Protein 4ZCE (pdb70)

Structure (mmCIF, N/CA/C/O backbone):
data_4ZCE
#
_entry.id   4ZCE
#
_cell.length_a   25.283
_cell.length_b   53.519
_cell.length_c   40.395
_cell.angle_alpha   90.00
_cell.angle_beta   95.47
_cell.angle_gamma   90.00
#
_symmetry.space_group_name_H-M   'P 1 21 1'
#
loop_
_entity.id
_entity.type
_entity.pdbx_description
1 polymer 'Dust mite allergen'
2 non-polymer 1,2-ETHANEDIOL
3 water water
#
loop_
_atom_site.group_PDB
_atom_site.id
_atom_site.type_symbol
_atom_site.label_atom_id
_atom_site.label_alt_id
_atom_site.label_comp_id
_atom_site.label_asym_id
_atom_site.label_entity_id
_atom_site.label_seq_id
_atom_site.pdbx_PDB_ins_code
_atom_site.Cartn_x
_atom_site.Cartn_y
_atom_site.Cartn_z
_atom_site.occupancy
_atom_site.B_iso_or_equiv
_atom_site.auth_seq_id
_atom_site.auth_comp_id
_atom_site.auth_asym_id
_atom_site.auth_atom_id
_atom_site.pdbx_PDB_model_num
ATOM 1 N N . THR A 1 3 ? -11.981 7.027 25.354 1.00 16.05 43 THR A N 1
ATOM 2 C CA . THR A 1 3 ? -11.989 8.321 24.622 1.00 12.92 43 THR A CA 1
ATOM 3 C C . THR A 1 3 ? -11.104 8.216 23.390 1.00 12.80 43 THR A C 1
ATOM 4 O O . THR A 1 3 ? -10.036 7.608 23.451 1.00 16.67 43 THR A O 1
ATOM 14 N N . LYS A 1 4 ? -11.595 8.813 22.310 1.00 16.72 44 LYS A N 1
ATOM 15 C CA . LYS A 1 4 ? -10.829 8.906 21.030 1.00 17.71 44 LYS A CA 1
ATOM 16 C C . LYS A 1 4 ? -9.402 9.405 21.285 1.00 18.40 44 LYS A C 1
ATOM 17 O O . LYS A 1 4 ? -9.182 10.321 22.093 1.00 16.46 44 LYS A O 1
ATOM 26 N N . PHE A 1 5 ? -8.417 8.732 20.707 1.00 17.81 45 PHE A N 1
ATOM 27 C CA . PHE A 1 5 ? -7.045 9.212 20.690 1.00 15.10 45 PHE A CA 1
ATOM 28 C C . PHE A 1 5 ? -6.961 10.648 20.305 1.00 12.05 45 PHE A C 1
ATOM 29 O O . PHE A 1 5 ? -7.558 11.079 19.339 1.00 16.84 45 PHE A O 1
ATOM 46 N N . GLU A 1 6 ? -6.191 11.442 21.102 1.00 12.60 46 GLU A N 1
ATOM 47 C CA . GLU A 1 6 ? -5.963 12.850 20.800 1.00 13.87 46 GLU A CA 1
ATOM 48 C C . GLU A 1 6 ? -4.495 13.060 20.406 1.00 13.63 46 GLU A C 1
ATOM 49 O O . GLU A 1 6 ? -3.579 12.703 21.155 1.00 14.79 46 GLU A O 1
ATOM 61 N N . CYS A 1 7 ? -4.281 13.659 19.238 1.00 13.73 47 CYS A N 1
ATOM 62 C CA . CYS A 1 7 ? -2.931 13.920 18.744 1.00 14.44 47 CYS A CA 1
ATOM 63 C C . CYS A 1 7 ? -2.178 14.875 19.660 1.00 16.01 47 CYS A C 1
ATOM 64 O O . CYS A 1 7 ? -2.687 15.963 19.954 1.00 16.98 47 CYS A O 1
ATOM 71 N N . PRO A 1 8 ? -0.974 14.479 20.118 1.00 14.49 48 PRO A N 1
ATOM 72 C CA . PRO A 1 8 ? -0.142 15.402 20.907 1.00 15.43 48 PRO A CA 1
ATOM 73 C C . PRO A 1 8 ? 0.622 16.425 20.063 1.00 19.12 48 PRO A C 1
ATOM 74 O O . PRO A 1 8 ? 1.043 17.465 20.572 1.00 24.71 48 PRO A O 1
ATOM 85 N N . SER A 1 9 ? 0.780 16.140 18.776 1.00 18.59 49 SER A N 1
ATOM 86 C CA . SER A 1 9 ? 1.453 17.050 17.870 1.00 18.01 49 SER A CA 1
ATOM 87 C C . SER A 1 9 ? 0.700 17.065 16.558 1.00 18.39 49 SER A C 1
ATOM 88 O O . SER A 1 9 ? -0.063 16.153 16.259 1.00 15.78 49 SER A O 1
ATOM 96 N N . ARG A 1 10 ? 0.967 18.076 15.757 1.00 15.56 50 ARG A N 1
ATOM 97 C CA . ARG A 1 10 ? 0.306 18.260 14.500 1.00 16.19 50 ARG A CA 1
ATOM 98 C C . ARG A 1 10 ? 0.585 17.071 13.572 1.00 15.33 50 ARG A C 1
ATOM 99 O O . ARG A 1 10 ? -0.270 16.615 12.905 1.00 16.34 50 ARG A O 1
ATOM 120 N N . PHE A 1 11 ? 1.844 16.684 13.552 1.00 16.78 51 PHE A N 1
ATOM 121 C CA . PHE A 1 11 ? 2.357 15.541 12.798 1.00 18.50 51 PHE A CA 1
ATOM 122 C C . PHE A 1 11 ? 3.136 14.664 13.750 1.00 17.50 51 PHE A C 1
ATOM 123 O O . PHE A 1 11 ? 3.874 15.154 14.599 1.00 19.73 51 PHE A O 1
ATOM 140 N N . GLY A 1 12 ? 2.984 13.352 13.625 1.00 15.20 52 GLY A N 1
ATOM 141 C CA . GLY A 1 12 ? 3.752 12.466 14.469 1.00 18.07 52 GLY A CA 1
ATOM 142 C C . GLY A 1 12 ? 3.267 11.037 14.447 1.00 12.02 52 GLY A C 1
ATOM 143 O O . GLY A 1 12 ? 2.186 10.737 13.923 1.00 14.84 52 GLY A O 1
ATOM 147 N N . TYR A 1 13 ? 4.094 10.169 15.017 1.00 15.34 53 TYR A N 1
ATOM 148 C CA . TYR A 1 13 ? 3.820 8.750 15.159 1.00 13.61 53 TYR A CA 1
ATOM 149 C C . TYR A 1 13 ? 3.830 8.447 16.641 1.00 15.84 53 TYR A C 1
ATOM 150 O O . TYR A 1 13 ? 4.802 8.771 17.330 1.00 19.66 53 TYR A O 1
ATOM 168 N N . PHE A 1 14 ? 2.754 7.833 17.131 1.00 10.87 54 PHE A N 1
ATOM 169 C CA . PHE A 1 14 ? 2.563 7.629 18.562 1.00 14.18 54 PHE A CA 1
ATOM 170 C C . PHE A 1 14 ? 2.102 6.236 18.911 1.00 13.67 54 PHE A C 1
ATOM 171 O O . PHE A 1 14 ? 1.356 5.593 18.180 1.00 12.14 54 PHE A O 1
ATOM 188 N N . ALA A 1 15 ? 2.563 5.773 20.059 1.00 14.20 55 ALA A N 1
ATOM 189 C CA . ALA A 1 15 ? 2.193 4.468 20.547 1.00 10.93 55 ALA A CA 1
ATOM 190 C C . ALA A 1 15 ? 0.696 4.371 20.783 1.00 14.02 55 ALA A C 1
ATOM 191 O O . ALA A 1 15 ? 0.036 5.360 21.125 1.00 14.64 55 ALA A O 1
ATOM 198 N N . ASP A 1 16 ? 0.182 3.159 20.606 1.00 12.63 56 ASP A N 1
ATOM 199 C CA . ASP A 1 16 ? -1.151 2.800 21.062 1.00 15.07 56 ASP A CA 1
ATOM 200 C C . ASP A 1 16 ? -0.997 2.164 22.442 1.00 14.57 56 ASP A C 1
ATOM 201 O O . ASP A 1 16 ? -0.535 1.033 22.550 1.00 15.26 56 ASP A O 1
ATOM 210 N N . PRO A 1 17 ? -1.400 2.875 23.512 1.00 18.33 57 PRO A N 1
ATOM 211 C CA . PRO A 1 17 ? -1.236 2.316 24.861 1.00 21.69 57 PRO A CA 1
ATOM 212 C C . PRO A 1 17 ? -2.028 1.024 25.120 1.00 17.63 57 PRO A C 1
ATOM 213 O O . PRO A 1 17 ? -1.753 0.344 26.114 1.00 24.12 57 PRO A O 1
ATOM 224 N N . LYS A 1 18 ? -2.972 0.684 24.245 1.00 14.66 58 LYS A N 1
ATOM 225 C CA . LYS A 1 18 ? -3.814 -0.505 24.433 1.00 14.66 58 LYS A CA 1
ATOM 226 C C . LYS A 1 18 ? -3.283 -1.747 23.729 1.00 16.67 58 LYS A C 1
ATOM 227 O O . LYS A 1 18 ? -3.709 -2.866 24.027 1.00 16.05 58 LYS A O 1
ATOM 239 N N . ASP A 1 19 ? -2.385 -1.553 22.771 1.00 15.01 59 ASP A N 1
ATOM 240 C CA . ASP A 1 19 ? -1.928 -2.650 21.930 1.00 15.01 59 ASP A CA 1
ATOM 241 C C . ASP A 1 19 ? -0.507 -2.374 21.430 1.00 13.40 59 ASP A C 1
ATOM 242 O O . ASP A 1 19 ? -0.290 -1.413 20.719 1.00 13.08 59 ASP A O 1
ATOM 251 N N . PRO A 1 20 ? 0.471 -3.208 21.816 1.00 13.71 60 PRO A N 1
ATOM 252 C CA . PRO A 1 20 ? 1.850 -2.957 21.383 1.00 12.56 60 PRO A CA 1
ATOM 253 C C . PRO A 1 20 ? 2.072 -3.215 19.893 1.00 12.26 60 PRO A C 1
ATOM 254 O O . PRO A 1 20 ? 3.155 -2.924 19.389 1.00 14.68 60 PRO A O 1
ATOM 265 N N . HIS A 1 21 ? 1.068 -3.764 19.213 1.00 11.66 61 HIS A N 1
ATOM 266 C CA . HIS A 1 21 ? 1.155 -4.041 17.781 1.00 12.06 61 HIS A CA 1
ATOM 267 C C . HIS A 1 21 ? 0.581 -2.910 16.934 1.00 15.05 61 HIS A C 1
ATOM 268 O O . HIS A 1 21 ? 0.554 -3.013 15.710 1.00 18.74 61 HIS A O 1
ATOM 283 N N . LYS A 1 22 ? 0.093 -1.849 17.574 1.00 10.76 62 LYS A N 1
ATOM 284 C CA . LYS A 1 22 ? -0.579 -0.781 16.839 1.00 12.15 62 LYS A CA 1
ATOM 285 C C . LYS A 1 22 ? 0.048 0.558 17.182 1.00 11.45 62 LYS A C 1
ATOM 286 O O . LYS A 1 22 ? 0.856 0.670 18.100 1.00 12.79 62 LYS A O 1
ATOM 305 N N . PHE A 1 23 ? -0.318 1.571 16.407 1.00 9.74 63 PHE A N 1
ATOM 306 C CA . PHE A 1 23 ? 0.146 2.932 16.648 1.00 12.45 63 PHE A CA 1
ATOM 307 C C . PHE A 1 23 ? -0.780 3.920 15.960 1.00 11.06 63 PHE A C 1
ATOM 308 O O . PHE A 1 23 ? -1.710 3.531 15.253 1.00 11.46 63 PHE A O 1
ATOM 325 N N . TYR A 1 24 ? -0.532 5.202 16.183 1.00 10.44 64 TYR A N 1
ATOM 326 C CA . TYR A 1 24 ? -1.309 6.260 15.578 1.00 11.02 64 TYR A CA 1
ATOM 327 C C . TYR A 1 24 ? -0.415 7.175 14.753 1.00 11.57 64 TYR A C 1
ATOM 328 O O . TYR A 1 24 ? 0.691 7.522 15.161 1.00 11.51 64 TYR A O 1
ATOM 346 N N . ILE A 1 25 ? -0.911 7.576 13.594 1.00 12.34 65 ILE A N 1
ATOM 347 C CA . ILE A 1 25 ? -0.232 8.573 12.785 1.00 11.71 65 ILE A CA 1
ATOM 348 C C . ILE A 1 25 ? -1.072 9.835 12.801 1.00 12.85 65 ILE A C 1
ATOM 349 O O . ILE A 1 25 ? -2.273 9.793 12.497 1.00 13.65 65 ILE A O 1
ATOM 365 N N . CYS A 1 26 ? -0.444 10.942 13.189 1.00 11.96 66 CYS A N 1
ATOM 366 C CA . CYS A 1 26 ? -1.107 12.239 13.229 1.00 13.41 66 CYS A CA 1
ATOM 367 C C . CYS A 1 26 ? -0.692 13.084 12.030 1.00 15.44 66 CYS A C 1
ATOM 368 O O . CYS A 1 26 ? 0.489 13.174 11.694 1.00 17.22 66 CYS A O 1
ATOM 375 N N . SER A 1 27 ? -1.692 13.679 11.390 1.00 16.91 67 SER A N 1
ATOM 376 C CA . SER A 1 27 ? -1.480 14.622 10.302 1.00 20.96 67 SER A CA 1
ATOM 377 C C . SER A 1 27 ? -2.488 15.761 10.484 1.00 16.34 67 SER A C 1
ATOM 378 O O . SER A 1 27 ? -3.703 15.523 10.514 1.00 20.82 67 SER A O 1
ATOM 386 N N . ASN A 1 28 ? -1.970 16.982 10.612 1.00 20.43 68 ASN A N 1
ATOM 387 C CA . ASN A 1 28 ? -2.793 18.151 10.921 1.00 21.73 68 ASN A CA 1
ATOM 388 C C . ASN A 1 28 ? -3.709 17.877 12.113 1.00 20.74 68 ASN A C 1
ATOM 389 O O . ASN A 1 28 ? -4.905 18.188 12.084 1.00 23.99 68 ASN A O 1
ATOM 400 N N . TRP A 1 29 ? -3.130 17.276 13.152 1.00 16.62 69 TRP A N 1
ATOM 401 C CA . TRP A 1 29 ? -3.827 16.995 14.414 1.00 15.60 69 TRP A CA 1
ATOM 402 C C . TRP A 1 29 ? -4.945 15.948 14.327 1.00 22.57 69 TRP A C 1
ATOM 403 O O . TRP A 1 29 ? -5.667 15.740 15.313 1.00 24.47 69 TRP A O 1
ATOM 424 N N . GLU A 1 30 ? -5.085 15.293 13.172 1.00 18.78 70 GLU A N 1
ATOM 425 C CA . GLU A 1 30 ? -6.045 14.205 13.000 1.00 19.65 70 GLU A CA 1
ATOM 426 C C . GLU A 1 30 ? -5.286 12.882 13.014 1.00 15.03 70 GLU A C 1
ATOM 427 O O . GLU A 1 30 ? -4.220 12.766 12.399 1.00 18.71 70 GLU A O 1
ATOM 431 N N . ALA A 1 31 ? -5.850 11.877 13.680 1.00 17.00 71 ALA A 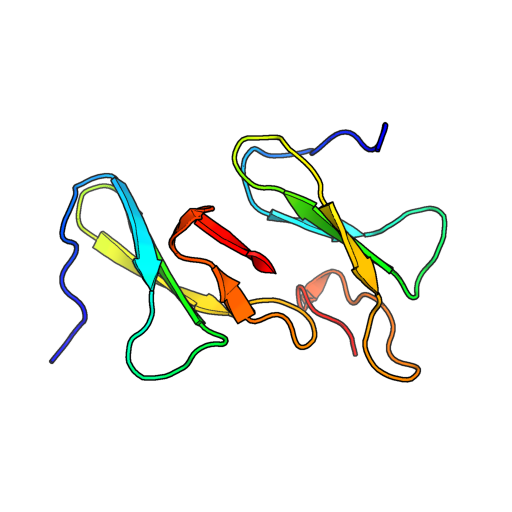N 1
ATOM 432 C CA . ALA A 1 31 ? -5.167 10.598 13.862 1.00 15.08 71 ALA A CA 1
ATOM 433 C C . ALA A 1 31 ? -5.735 9.476 12.998 1.00 15.92 71 ALA A C 1
ATOM 434 O O . ALA A 1 31 ? -6.947 9.379 12.788 1.00 19.54 71 ALA A O 1
ATOM 441 N N . VAL A 1 32 ? -4.844 8.602 12.550 1.00 14.84 72 VAL A N 1
ATOM 442 C CA . VAL A 1 32 ? -5.202 7.352 11.897 1.00 14.01 72 VAL A CA 1
ATOM 443 C C . VAL A 1 32 ? -4.565 6.206 12.672 1.00 14.04 72 VAL A C 1
ATOM 444 O O . VAL A 1 32 ? -3.383 6.244 12.969 1.00 17.10 72 VAL A O 1
ATOM 457 N N . HIS A 1 33 ? -5.361 5.195 12.994 1.00 13.11 73 HIS A N 1
ATOM 458 C CA . HIS A 1 33 ? -4.909 4.028 13.742 1.00 12.78 73 HIS A CA 1
ATOM 459 C C . HIS A 1 33 ? -4.331 2.997 12.772 1.00 15.97 73 HIS A C 1
ATOM 460 O O . HIS A 1 33 ? -4.977 2.636 11.781 1.00 17.05 73 HIS A O 1
ATOM 475 N N . LYS A 1 34 ? -3.119 2.524 13.053 1.00 12.25 74 LYS A N 1
ATOM 476 C CA . LYS A 1 34 ? -2.396 1.612 12.159 1.00 15.06 74 LYS A CA 1
ATOM 477 C C . LYS A 1 34 ? -1.929 0.348 12.868 1.00 11.48 74 LYS A C 1
ATOM 478 O O . LYS A 1 34 ? -1.759 0.328 14.088 1.00 11.47 74 LYS A O 1
ATOM 497 N N . ASP A 1 35 ? -1.713 -0.705 12.075 1.00 12.05 75 ASP A N 1
ATOM 498 C CA . ASP A 1 35 ? -1.149 -1.976 12.545 1.00 13.01 75 ASP A CA 1
ATOM 499 C C . ASP A 1 35 ? 0.297 -2.125 12.121 1.00 12.15 75 ASP A C 1
ATOM 500 O O . ASP A 1 35 ? 0.654 -1.788 11.001 1.00 15.86 75 ASP A O 1
ATOM 509 N N . CYS A 1 36 ? 1.128 -2.657 13.011 1.00 10.36 76 CYS A N 1
ATOM 510 C CA . CYS A 1 36 ? 2.455 -3.102 12.616 1.00 11.25 76 CYS A CA 1
ATOM 511 C C . CYS A 1 36 ? 2.327 -4.412 11.856 1.00 10.98 76 CYS A C 1
ATOM 512 O O . CYS A 1 36 ? 1.417 -5.198 12.118 1.00 13.96 76 CYS A O 1
ATOM 519 N N . PRO A 1 37 ? 3.282 -4.695 10.958 1.00 9.67 77 PRO A N 1
ATOM 520 C CA . PRO A 1 37 ? 3.213 -5.904 10.125 1.00 9.59 77 PRO A CA 1
ATOM 521 C C . PRO A 1 37 ? 3.824 -7.135 10.799 1.00 12.17 77 PRO A C 1
ATOM 522 O O . PRO A 1 37 ? 4.661 -7.008 11.686 1.00 11.75 77 PRO A O 1
ATOM 533 N N . GLY A 1 38 ? 3.450 -8.323 10.341 1.00 13.51 78 GLY A N 1
ATOM 534 C CA . GLY A 1 38 ? 3.977 -9.545 10.935 1.00 14.44 78 GLY A CA 1
ATOM 535 C C . GLY A 1 38 ? 3.671 -9.590 12.417 1.00 14.01 78 GLY A C 1
ATOM 536 O O . GLY A 1 38 ? 2.557 -9.270 12.830 1.00 16.53 78 GLY A O 1
ATOM 540 N N A ASN A 1 39 ? 4.651 -9.993 13.213 0.60 15.96 79 ASN A N 1
ATOM 541 N N B ASN A 1 39 ? 4.691 -9.962 13.145 0.40 15.96 79 ASN A N 1
ATOM 542 C CA A ASN A 1 39 ? 4.492 -9.963 14.664 0.60 20.66 79 ASN A CA 1
ATOM 543 C CA B ASN A 1 39 ? 4.578 -9.971 14.588 0.40 20.55 79 ASN A CA 1
ATOM 544 C C A ASN A 1 39 ? 5.259 -8.804 15.274 0.60 23.89 79 ASN A C 1
ATOM 545 C C B ASN A 1 39 ? 5.259 -8.784 15.262 0.40 23.73 79 ASN A C 1
ATOM 546 O O A ASN A 1 39 ? 5.549 -8.812 16.475 0.60 20.84 79 ASN A O 1
ATOM 547 O O B ASN A 1 39 ? 5.582 -8.841 16.433 0.40 20.91 79 ASN A O 1
ATOM 568 N N . THR A 1 40 ? 5.612 -7.815 14.459 1.00 13.08 80 THR A N 1
ATOM 569 C CA . THR A 1 40 ? 6.378 -6.698 14.991 1.00 12.14 80 THR A CA 1
ATOM 570 C C . THR A 1 40 ? 5.550 -5.857 15.942 1.00 11.76 80 THR A C 1
ATOM 571 O O . THR A 1 40 ? 4.319 -5.919 15.949 1.00 12.62 80 THR A O 1
ATOM 582 N N . ARG A 1 41 ? 6.262 -5.052 16.733 1.00 13.24 81 ARG A N 1
ATOM 583 C CA . ARG A 1 41 ? 5.669 -4.229 17.777 1.00 12.51 81 ARG A CA 1
ATOM 584 C C . ARG A 1 41 ? 6.168 -2.797 17.648 1.00 11.11 81 ARG A C 1
ATOM 585 O O . ARG A 1 41 ? 7.275 -2.557 17.173 1.00 12.95 81 ARG A O 1
ATOM 606 N N . TRP A 1 42 ? 5.347 -1.843 18.086 1.00 11.22 82 TRP A N 1
ATOM 607 C CA . TRP A 1 42 ? 5.675 -0.435 17.942 1.00 8.63 82 TRP A CA 1
ATOM 608 C C . TRP A 1 42 ? 6.833 -0.092 18.843 1.00 12.75 82 TRP A C 1
ATOM 609 O O . TRP A 1 42 ? 6.849 -0.477 20.013 1.00 15.15 82 TRP A O 1
ATOM 630 N N . ASN A 1 43 ? 7.808 0.603 18.276 1.00 12.32 83 ASN A N 1
ATOM 631 C CA . ASN A 1 43 ? 9.019 1.034 18.969 1.00 14.78 83 ASN A CA 1
ATOM 632 C C . ASN A 1 43 ? 8.991 2.561 19.025 1.00 15.41 83 ASN A C 1
ATOM 633 O O . ASN A 1 43 ? 9.277 3.239 18.036 1.00 14.69 83 ASN A O 1
ATOM 644 N N . GLU A 1 44 ? 8.587 3.097 20.175 1.00 16.38 84 GLU A N 1
ATOM 645 C CA . GLU A 1 44 ? 8.398 4.538 20.351 1.00 20.48 84 GLU A CA 1
ATOM 646 C C . GLU A 1 44 ? 9.667 5.324 20.063 1.00 21.02 84 GLU A C 1
ATOM 647 O O . GLU A 1 44 ? 9.636 6.393 19.450 1.00 27.34 84 GLU A O 1
ATOM 659 N N . ASP A 1 45 ? 10.782 4.790 20.538 1.00 20.24 85 ASP A N 1
ATOM 660 C CA . ASP A 1 45 ? 12.038 5.518 20.477 1.00 22.25 85 ASP A CA 1
ATOM 661 C C . ASP A 1 45 ? 12.444 5.744 19.031 1.00 30.71 85 ASP A C 1
ATOM 662 O O . ASP A 1 45 ? 13.050 6.766 18.694 1.00 25.19 85 ASP A O 1
ATOM 671 N N . GLU A 1 46 ?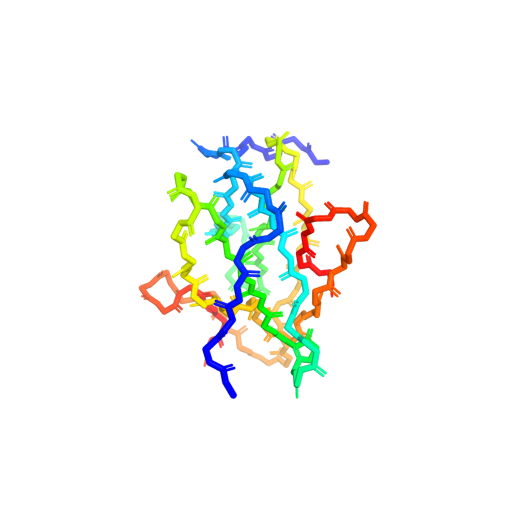 12.096 4.791 18.174 1.00 21.41 86 GLU A N 1
ATOM 672 C CA . GLU A 1 46 ? 12.519 4.834 16.779 1.00 17.64 86 GLU A CA 1
ATOM 673 C C . GLU A 1 46 ? 11.410 5.124 15.798 1.00 23.50 86 GLU A C 1
ATOM 674 O O . GLU A 1 46 ? 11.651 5.179 14.589 1.00 21.14 86 GLU A O 1
ATOM 686 N N . GLU A 1 47 ? 10.208 5.341 16.323 1.00 17.29 87 GLU A N 1
ATOM 687 C CA . GLU A 1 47 ? 9.068 5.689 15.499 1.00 15.38 87 GLU A CA 1
ATOM 688 C C . GLU A 1 47 ? 8.973 4.714 14.349 1.00 15.63 87 GLU A C 1
ATOM 689 O O . GLU A 1 47 ? 8.827 5.087 13.188 1.00 16.82 87 GLU A O 1
ATOM 701 N N . THR A 1 48 ? 9.065 3.435 14.697 1.00 12.81 88 THR A N 1
ATOM 702 C CA . THR A 1 48 ? 8.876 2.380 13.711 1.00 10.24 88 THR A CA 1
ATOM 703 C C . THR A 1 48 ? 8.369 1.089 14.362 1.00 11.88 88 THR A C 1
ATOM 704 O O . THR A 1 48 ? 8.262 0.988 15.590 1.00 12.84 88 THR A O 1
ATOM 715 N N . CYS A 1 49 ? 8.044 0.111 13.529 1.00 10.57 89 CYS A N 1
ATOM 716 C CA . CYS A 1 49 ? 7.685 -1.208 14.000 1.00 12.67 89 CYS A CA 1
ATOM 717 C C . CYS A 1 49 ? 8.930 -2.076 13.990 1.00 12.80 89 CYS A C 1
ATOM 718 O O . CYS A 1 49 ? 9.683 -2.068 13.027 1.00 13.23 89 CYS A O 1
ATOM 725 N N . THR A 1 50 ? 9.130 -2.821 15.067 1.00 11.96 90 THR A N 1
ATOM 726 C CA . THR A 1 50 ? 10.363 -3.562 15.309 1.00 12.29 90 THR A CA 1
ATOM 727 C C . THR A 1 50 ? 10.052 -4.998 15.702 1.00 15.21 90 THR A C 1
ATOM 728 O O . THR A 1 50 ? 9.154 -5.262 16.532 1.00 13.23 90 THR A O 1
ATOM 740 N N . THR B 1 3 ? 21.221 -2.227 5.063 1.00 37.21 43 THR B N 1
ATOM 741 C CA . THR B 1 3 ? 20.807 -2.773 3.751 1.00 34.02 43 THR B CA 1
ATOM 742 C C . THR B 1 3 ? 20.900 -1.710 2.672 1.00 31.18 43 THR B C 1
ATOM 743 O O . THR B 1 3 ? 20.801 -0.491 2.994 1.00 28.54 43 THR B O 1
ATOM 753 N N . LYS B 1 4 ? 21.166 -2.174 1.459 1.00 24.79 44 LYS B N 1
ATOM 754 C CA . LYS B 1 4 ? 21.098 -1.410 0.227 1.00 28.79 44 LYS B CA 1
ATOM 755 C C . LYS B 1 4 ? 19.688 -1.317 -0.354 1.00 22.48 44 LYS B C 1
ATOM 756 O O . LYS B 1 4 ? 19.516 -0.663 -1.370 1.00 21.26 44 LYS B O 1
ATOM 766 N N . PHE B 1 5 ? 18.691 -1.997 0.247 1.00 22.02 45 PHE B N 1
ATOM 767 C CA . PHE B 1 5 ? 17.280 -1.808 -0.212 1.00 18.76 45 PHE B CA 1
ATOM 768 C C . PHE B 1 5 ? 16.981 -0.368 -0.130 1.00 14.37 45 PHE B C 1
ATOM 769 O O . PHE B 1 5 ? 17.225 0.314 0.878 1.00 18.06 45 PHE B O 1
ATOM 786 N N . GLU B 1 6 ? 16.358 0.206 -1.191 1.00 14.26 46 GLU B N 1
ATOM 787 C CA . GLU B 1 6 ? 15.947 1.603 -1.225 1.00 13.90 46 GLU B CA 1
ATOM 788 C C . GLU B 1 6 ? 14.470 1.746 -0.888 1.00 13.18 46 GLU B C 1
ATOM 789 O O . GLU B 1 6 ? 13.609 1.231 -1.611 1.00 15.44 46 GLU B O 1
ATOM 801 N N . CYS B 1 7 ? 14.190 2.413 0.228 1.00 14.89 47 CYS B N 1
ATOM 802 C CA . CYS B 1 7 ? 12.820 2.717 0.618 1.00 12.33 47 CYS B CA 1
ATOM 803 C C . CYS B 1 7 ? 12.099 3.485 -0.496 1.00 14.74 47 CYS B C 1
ATOM 804 O O . CYS B 1 7 ? 12.595 4.521 -0.949 1.00 16.20 47 CYS B O 1
ATOM 811 N N . PRO B 1 8 ? 10.946 2.968 -0.958 1.00 15.41 48 PRO B N 1
ATOM 812 C CA . PRO B 1 8 ? 10.194 3.717 -1.982 1.00 16.78 4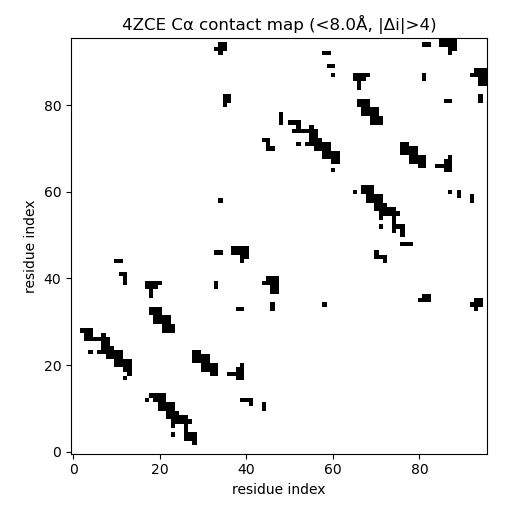8 PRO B CA 1
ATOM 813 C C . PRO B 1 8 ? 9.468 4.953 -1.438 1.00 15.40 48 PRO B C 1
ATOM 814 O O . PRO B 1 8 ? 9.127 5.856 -2.202 1.00 17.69 48 PRO B O 1
ATOM 825 N N A SER B 1 9 ? 9.235 4.964 -0.126 0.58 14.26 49 SER B N 1
ATOM 826 N N B SER B 1 9 ? 9.216 4.981 -0.133 0.42 14.24 49 SER B N 1
ATOM 827 C CA A SER B 1 9 ? 8.551 6.042 0.570 0.58 14.32 49 SER B CA 1
ATOM 828 C CA B SER B 1 9 ? 8.610 6.133 0.511 0.42 14.39 49 SER B CA 1
ATOM 829 C C A SER B 1 9 ? 9.252 6.270 1.903 0.58 11.97 49 SER B C 1
ATOM 830 C C B SER B 1 9 ? 9.209 6.261 1.905 0.42 11.97 49 SER B C 1
ATOM 831 O O A SER B 1 9 ? 10.024 5.428 2.357 0.58 13.28 49 SER B O 1
ATOM 832 O O B SER B 1 9 ? 9.862 5.342 2.397 0.42 13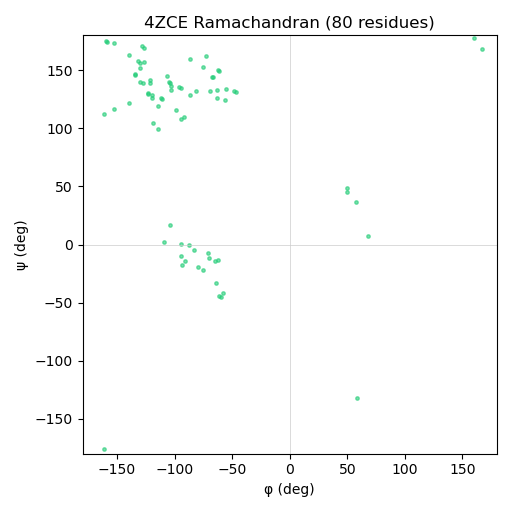.08 49 SER B O 1
ATOM 847 N N . ARG B 1 10 ? 8.986 7.408 2.536 1.00 10.52 50 ARG B N 1
ATOM 848 C CA . ARG B 1 10 ? 9.570 7.716 3.818 1.00 9.48 50 ARG B CA 1
ATOM 849 C C . ARG B 1 10 ? 9.218 6.698 4.902 1.00 10.18 50 ARG B C 1
ATOM 850 O O . ARG B 1 10 ? 10.075 6.295 5.703 1.00 10.70 50 ARG B O 1
ATOM 871 N N . PHE B 1 11 ? 7.954 6.305 4.944 1.00 13.20 51 PHE B N 1
ATOM 872 C CA . PHE B 1 11 ? 7.463 5.319 5.894 1.00 13.36 51 PHE B CA 1
ATOM 87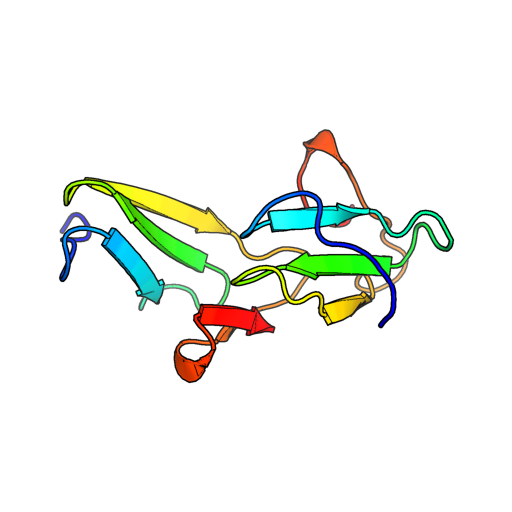3 C C . PHE B 1 11 ? 6.676 4.265 5.135 1.00 10.33 51 PHE B C 1
ATOM 874 O O . PHE B 1 11 ? 5.911 4.586 4.226 1.00 13.33 51 PHE B O 1
ATOM 891 N N . GLY B 1 12 ? 6.825 3.005 5.505 1.00 8.72 52 GLY B N 1
ATOM 892 C CA . GLY B 1 12 ? 5.980 1.972 4.929 1.00 9.83 52 GLY B CA 1
ATOM 893 C C . GLY B 1 12 ? 6.536 0.577 5.049 1.00 10.80 52 GLY B C 1
ATOM 894 O O . GLY B 1 12 ? 7.644 0.384 5.561 1.00 10.16 52 GLY B O 1
ATOM 898 N N . TYR B 1 13 ? 5.758 -0.396 4.562 1.00 10.16 53 TYR B N 1
ATOM 899 C CA . TYR B 1 13 ? 6.129 -1.802 4.582 1.00 8.79 53 TYR B CA 1
ATOM 900 C C . TYR B 1 13 ? 6.175 -2.280 3.135 1.00 12.51 53 TYR B C 1
ATOM 901 O O . TYR B 1 13 ? 5.218 -2.084 2.374 1.00 12.36 53 TYR B O 1
ATOM 919 N N . PHE B 1 14 ? 7.284 -2.912 2.765 1.00 9.84 54 PHE B N 1
ATOM 920 C CA . PHE B 1 14 ? 7.571 -3.277 1.370 1.00 10.31 54 PHE B CA 1
ATOM 921 C C . PHE B 1 14 ? 8.083 -4.696 1.235 1.00 9.23 54 PHE B C 1
ATOM 922 O O . PHE B 1 14 ? 8.766 -5.221 2.111 1.00 10.38 54 PHE B O 1
ATOM 939 N N . ALA B 1 15 ? 7.729 -5.320 0.121 1.00 11.48 55 ALA B N 1
ATOM 940 C CA . ALA B 1 15 ? 8.199 -6.655 -0.183 1.00 10.70 55 ALA B CA 1
ATOM 941 C C . ALA B 1 15 ? 9.711 -6.693 -0.319 1.00 10.79 55 ALA B C 1
ATOM 942 O O . ALA B 1 15 ? 10.342 -5.718 -0.733 1.00 12.55 55 ALA B O 1
ATOM 949 N N . ASP B 1 16 ? 10.288 -7.838 0.018 1.00 13.10 56 ASP B N 1
ATOM 950 C CA . ASP B 1 16 ? 11.662 -8.153 -0.322 1.00 12.47 56 ASP B CA 1
ATOM 951 C C . ASP B 1 16 ? 11.640 -8.886 -1.659 1.00 10.56 56 ASP B C 1
ATOM 952 O O . ASP B 1 16 ? 11.211 -10.043 -1.726 1.00 14.06 56 ASP B O 1
ATOM 961 N N . PRO B 1 17 ? 12.120 -8.234 -2.732 1.00 13.69 57 PRO B N 1
ATOM 962 C CA . PRO B 1 17 ? 12.061 -8.916 -4.031 1.00 13.64 57 PRO B CA 1
ATOM 963 C C . PRO B 1 17 ? 12.920 -10.172 -4.107 1.00 15.06 57 PRO B C 1
ATOM 964 O O . PRO B 1 17 ? 12.725 -10.958 -5.020 1.00 20.33 57 PRO B O 1
ATOM 975 N N . LYS B 1 18 ? 13.834 -10.367 -3.160 1.00 13.87 58 LYS B N 1
ATOM 976 C CA . LYS B 1 18 ? 14.713 -11.536 -3.185 1.00 11.79 58 LYS B CA 1
ATOM 977 C C . LYS B 1 18 ? 14.185 -12.724 -2.349 1.00 12.21 58 LYS B C 1
ATOM 978 O O . LYS B 1 18 ? 14.731 -13.832 -2.425 1.00 13.02 58 LYS B O 1
ATOM 990 N N . ASP B 1 19 ? 13.131 -12.518 -1.558 1.00 12.25 59 ASP B N 1
ATOM 991 C CA . ASP B 1 19 ? 12.677 -13.547 -0.617 1.00 8.20 59 ASP B CA 1
ATOM 992 C C . ASP B 1 19 ? 11.237 -13.268 -0.180 1.00 10.90 59 ASP B C 1
ATOM 993 O O . ASP B 1 19 ? 10.979 -12.264 0.515 1.00 11.13 59 ASP B O 1
ATOM 1002 N N . PRO B 1 20 ? 10.284 -14.137 -0.577 1.00 12.28 60 PRO B N 1
ATOM 1003 C CA . PRO B 1 20 ? 8.884 -13.894 -0.209 1.00 13.87 60 PRO B CA 1
ATOM 1004 C C . PRO B 1 20 ? 8.593 -14.088 1.279 1.00 13.51 60 PRO B C 1
ATOM 1005 O O . PRO B 1 20 ? 7.500 -13.727 1.725 1.00 12.53 60 PRO B O 1
ATOM 1016 N N . HIS B 1 21 ? 9.538 -14.661 2.020 1.00 10.94 61 HIS B N 1
ATOM 1017 C CA . HIS B 1 21 ? 9.420 -14.849 3.463 1.00 9.16 61 HIS B CA 1
ATOM 1018 C C . HIS B 1 21 ? 9.911 -13.641 4.267 1.00 11.58 61 HIS B C 1
ATOM 1019 O O . HIS B 1 21 ? 9.916 -13.693 5.503 1.00 14.42 61 HIS B O 1
ATOM 1034 N N . LYS B 1 22 ? 10.377 -12.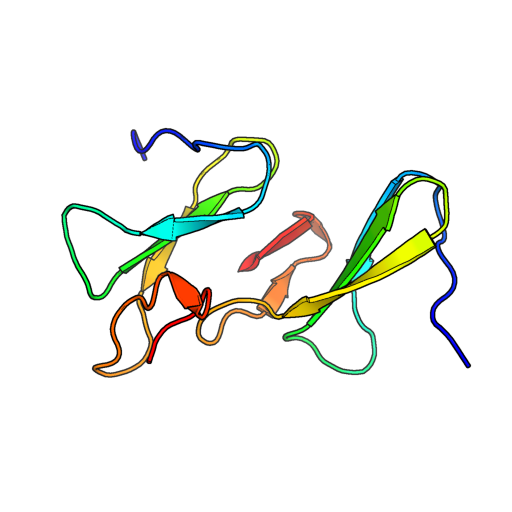598 3.587 1.00 10.15 62 LYS B N 1
ATOM 1035 C CA . LYS B 1 22 ? 10.889 -11.414 4.276 1.00 9.93 62 LYS B CA 1
ATOM 1036 C C . LYS B 1 22 ? 10.232 -10.151 3.751 1.00 11.57 62 LYS B C 1
ATOM 1037 O O . LYS B 1 22 ? 9.501 -10.177 2.759 1.00 11.67 62 LYS B O 1
ATOM 1056 N N . PHE B 1 23 ? 10.483 -9.039 4.423 1.00 8.59 63 PHE B N 1
ATOM 1057 C CA . PHE B 1 23 ? 9.965 -7.749 3.994 1.00 7.85 63 PHE B CA 1
ATOM 1058 C C . PHE B 1 23 ? 10.828 -6.660 4.617 1.00 9.46 63 PHE B C 1
ATOM 1059 O O . PHE B 1 23 ? 11.729 -6.965 5.417 1.00 9.94 63 PHE B O 1
ATOM 1076 N N . TYR B 1 24 ? 10.573 -5.419 4.238 1.00 9.55 64 TYR B N 1
ATOM 1077 C CA . TYR B 1 24 ? 11.287 -4.271 4.782 1.00 10.08 64 TYR B CA 1
ATOM 1078 C C . TYR B 1 24 ? 10.310 -3.314 5.437 1.00 9.92 64 TYR B C 1
ATOM 1079 O O . TYR B 1 24 ? 9.186 -3.123 4.948 1.00 10.17 64 TYR B O 1
ATOM 1097 N N . ILE B 1 25 ? 10.722 -2.728 6.556 1.00 7.43 65 ILE B N 1
ATOM 1098 C CA . ILE B 1 25 ? 9.976 -1.667 7.212 1.00 8.22 65 ILE B CA 1
ATOM 1099 C C . ILE B 1 25 ? 10.825 -0.405 7.119 1.00 10.79 65 ILE B C 1
ATOM 1100 O O . ILE B 1 25 ? 11.964 -0.380 7.575 1.00 9.51 65 ILE B O 1
ATOM 1116 N N . CYS B 1 26 ? 10.286 0.614 6.472 1.00 10.80 66 CYS B N 1
ATOM 1117 C CA . CYS B 1 26 ? 10.966 1.888 6.337 1.00 7.72 66 CYS B CA 1
ATOM 1118 C C . CYS B 1 26 ? 10.402 2.929 7.287 1.00 11.27 66 CYS B C 1
ATOM 1119 O O . CYS B 1 26 ? 9.178 3.063 7.425 1.00 9.28 66 CYS B O 1
ATOM 1126 N N A SER B 1 27 ? 11.296 3.679 7.926 0.62 11.65 67 SER B N 1
ATOM 1127 N N B SER B 1 27 ? 11.295 3.663 7.944 0.38 11.67 67 SER B N 1
ATOM 1128 C CA A SER B 1 27 ? 10.929 4.851 8.708 0.62 9.84 67 SER B CA 1
ATOM 1129 C CA B SER B 1 27 ? 10.925 4.850 8.703 0.38 9.95 67 SER B CA 1
ATOM 1130 C C A SER B 1 27 ? 11.987 5.901 8.436 0.62 12.83 67 SER B C 1
ATOM 1131 C C B SER B 1 27 ? 11.988 5.906 8.457 0.38 12.85 67 SER B C 1
ATOM 1132 O O A SER B 1 27 ? 13.183 5.605 8.470 0.62 12.72 67 SER B O 1
ATOM 1133 O O B SER B 1 27 ? 13.184 5.624 8.539 0.38 12.86 67 SER B O 1
ATOM 1148 N N . ASN B 1 28 ? 11.535 7.118 8.156 1.00 11.83 68 ASN B N 1
ATOM 1149 C CA . ASN B 1 28 ? 12.403 8.193 7.681 1.00 16.14 68 ASN B CA 1
ATOM 1150 C C . ASN B 1 28 ? 13.426 7.742 6.638 1.00 12.92 68 ASN B C 1
ATOM 1151 O O . ASN B 1 28 ? 14.620 8.067 6.725 1.00 15.83 68 ASN B O 1
ATOM 1162 N N . TRP B 1 29 ? 12.936 6.975 5.661 1.00 10.96 69 TRP B N 1
ATOM 1163 C CA . TRP B 1 29 ? 13.709 6.490 4.507 1.00 11.99 69 TRP B CA 1
ATOM 1164 C C . TRP B 1 29 ? 14.780 5.456 4.833 1.00 14.04 69 TRP B C 1
ATOM 1165 O O . TRP B 1 29 ? 15.598 5.138 3.985 1.00 16.47 69 TRP B O 1
ATOM 1186 N N A GLU B 1 30 ? 14.773 4.943 6.062 0.56 11.89 70 GLU B N 1
ATOM 1187 N N B GLU B 1 30 ? 14.764 4.936 6.055 0.44 11.93 70 GLU B N 1
ATOM 1188 C CA A GLU B 1 30 ? 15.736 3.934 6.480 0.56 11.79 70 GLU B CA 1
ATOM 1189 C CA B GLU B 1 30 ? 15.741 3.946 6.471 0.44 11.83 70 GLU B CA 1
ATOM 1190 C C A GLU B 1 30 ? 15.051 2.589 6.601 0.56 11.53 70 GLU B C 1
ATOM 1191 C C B GLU B 1 30 ? 15.059 2.593 6.606 0.44 11.55 70 GLU B C 1
ATOM 1192 O O A GLU B 1 30 ? 14.066 2.450 7.324 0.56 12.75 70 GLU B O 1
ATOM 1193 O O B GLU B 1 30 ? 14.083 2.454 7.342 0.44 12.77 70 GLU B O 1
ATOM 1216 N N . ALA B 1 31 ? 15.581 1.599 5.893 1.00 10.60 71 ALA B N 1
ATOM 1217 C CA . ALA B 1 31 ? 14.948 0.293 5.820 1.00 10.02 71 ALA B CA 1
ATOM 1218 C C . ALA B 1 31 ? 15.526 -0.665 6.846 1.00 12.01 71 ALA B C 1
ATOM 1219 O O . ALA B 1 31 ? 16.737 -0.706 7.056 1.00 13.74 71 ALA B O 1
ATOM 1226 N N . VAL B 1 32 ? 14.656 -1.465 7.448 1.00 10.15 72 VAL B N 1
ATOM 1227 C CA . VAL B 1 32 ? 15.050 -2.567 8.313 1.00 9.79 72 VAL B CA 1
ATOM 1228 C C . VAL B 1 32 ? 14.440 -3.833 7.755 1.00 10.95 72 VAL B C 1
ATOM 1229 O O . VAL B 1 32 ? 13.244 -3.894 7.471 1.00 11.38 72 VAL B O 1
ATOM 1242 N N . HIS B 1 33 ? 15.274 -4.848 7.601 1.00 10.20 73 HIS B N 1
ATOM 1243 C CA . HIS B 1 33 ? 14.878 -6.136 7.055 1.00 11.59 73 HIS B CA 1
ATOM 1244 C C . HIS B 1 33 ? 14.212 -6.994 8.151 1.00 11.43 73 HIS B C 1
ATOM 1245 O O . HIS B 1 33 ? 14.748 -7.104 9.263 1.00 15.52 73 HIS B O 1
ATOM 1260 N N . LYS B 1 34 ? 13.056 -7.588 7.846 1.00 10.68 74 LYS B N 1
ATOM 1261 C CA . LYS B 1 34 ? 12.301 -8.407 8.794 1.00 9.40 74 LYS B CA 1
ATOM 1262 C C . LYS B 1 34 ? 11.924 -9.734 8.174 1.00 9.92 74 LYS B C 1
ATOM 1263 O O . LYS B 1 34 ? 11.826 -9.852 6.942 1.00 10.97 74 LYS B O 1
ATOM 1282 N N . ASP B 1 35 ? 11.685 -10.719 9.043 1.00 12.21 75 ASP B N 1
ATOM 1283 C CA . ASP B 1 35 ? 11.226 -12.050 8.663 1.00 12.22 75 ASP B CA 1
ATOM 1284 C C . ASP B 1 35 ? 9.745 -12.205 8.944 1.00 10.87 75 ASP B C 1
ATOM 1285 O O . ASP B 1 35 ? 9.255 -11.817 10.026 1.00 12.08 75 ASP B O 1
ATOM 1294 N N . CYS B 1 36 ? 9.025 -12.807 8.000 1.00 11.63 76 CYS B N 1
ATOM 1295 C CA . CYS B 1 36 ? 7.650 -13.211 8.269 1.00 11.85 76 CYS B CA 1
ATOM 1296 C C . CYS B 1 36 ? 7.653 -14.324 9.316 1.00 12.50 76 CYS B C 1
ATOM 1297 O O . CYS B 1 36 ? 8.559 -15.146 9.331 1.00 13.48 76 CYS B O 1
ATOM 1304 N N . PRO B 1 37 ? 6.658 -14.334 10.202 1.00 12.31 77 PRO B N 1
ATOM 1305 C CA . PRO B 1 37 ? 6.563 -15.421 11.194 1.00 13.42 77 PRO B CA 1
ATOM 1306 C C . PRO B 1 37 ? 6.250 -16.767 10.562 1.00 13.90 77 PRO B C 1
ATOM 1307 O O . PRO B 1 37 ? 5.465 -16.840 9.609 1.00 15.15 77 PRO B O 1
ATOM 1318 N N . GLY B 1 38 ? 6.821 -17.834 11.110 1.00 14.39 78 GLY B N 1
ATOM 1319 C CA . GLY B 1 38 ? 6.489 -19.175 10.682 1.00 15.49 78 GLY B CA 1
ATOM 1320 C C . GLY B 1 38 ? 6.758 -19.360 9.217 1.00 15.83 78 GLY B C 1
ATOM 1321 O O . GLY B 1 38 ? 7.833 -19.011 8.728 1.00 18.20 78 GLY B O 1
ATOM 1325 N N . ASN B 1 39 ? 5.781 -19.923 8.517 1.00 16.72 79 ASN B N 1
ATOM 1326 C CA . ASN B 1 39 ? 5.891 -20.147 7.086 1.00 17.71 79 ASN B CA 1
ATOM 1327 C C . ASN B 1 39 ? 5.084 -19.139 6.275 1.00 20.90 79 ASN B C 1
ATOM 1328 O O . ASN B 1 39 ? 4.817 -19.359 5.088 1.00 19.16 79 ASN B O 1
ATOM 1339 N N . THR B 1 40 ? 4.693 -18.028 6.900 1.00 15.59 80 THR B N 1
ATOM 1340 C CA . THR B 1 40 ? 3.906 -17.014 6.188 1.00 13.73 80 THR B CA 1
ATOM 1341 C C . THR B 1 40 ? 4.773 -16.242 5.191 1.00 14.3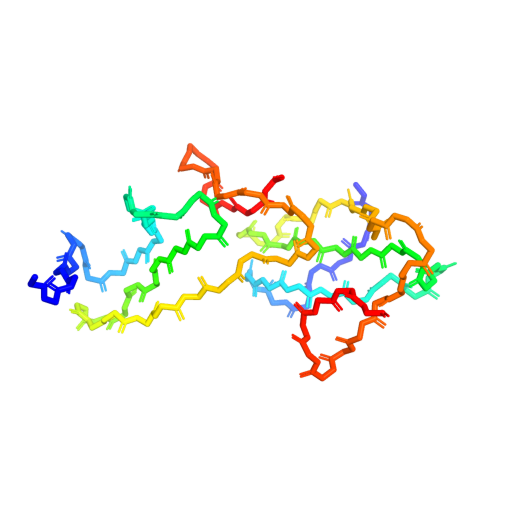0 80 THR B C 1
ATOM 1342 O O . THR B 1 40 ? 6.005 -16.258 5.265 1.00 14.66 80 THR B O 1
ATOM 1353 N N . ARG B 1 41 ? 4.119 -15.574 4.246 1.00 11.66 81 ARG B N 1
ATOM 1354 C CA . ARG B 1 41 ? 4.804 -14.833 3.205 1.00 11.30 81 ARG B CA 1
ATOM 1355 C C . ARG B 1 41 ? 4.212 -13.439 3.065 1.00 8.73 81 ARG B C 1
ATOM 1356 O O . ARG B 1 41 ? 3.047 -13.203 3.431 1.00 11.03 81 ARG B O 1
ATOM 1377 N N . TRP B 1 42 ? 4.997 -12.521 2.504 1.00 9.33 82 TRP B N 1
ATOM 1378 C CA . TRP B 1 42 ? 4.560 -11.137 2.407 1.00 8.67 82 TRP B CA 1
ATOM 1379 C C . TRP B 1 42 ? 3.325 -11.069 1.519 1.00 11.60 82 TRP B C 1
ATOM 1380 O O . TRP B 1 42 ? 3.287 -11.675 0.448 1.00 14.58 82 TRP B O 1
ATOM 1401 N N . ASN B 1 43 ? 2.319 -10.342 1.993 1.00 11.97 83 ASN B N 1
ATOM 1402 C CA . ASN B 1 43 ? 1.062 -10.155 1.271 1.00 15.23 83 ASN B CA 1
ATOM 1403 C C . ASN B 1 43 ? 0.905 -8.662 0.995 1.00 12.62 83 ASN B C 1
ATOM 1404 O O . ASN B 1 43 ? 0.620 -7.882 1.902 1.00 12.74 83 ASN B O 1
ATOM 1415 N N . GLU B 1 44 ? 1.133 -8.262 -0.252 1.00 15.13 84 GLU B N 1
ATOM 1416 C CA . GLU B 1 44 ? 1.227 -6.856 -0.607 1.00 18.77 84 GLU B CA 1
ATOM 1417 C C . GLU B 1 44 ? -0.062 -6.127 -0.276 1.00 14.91 84 GLU B C 1
ATOM 1418 O O . GLU B 1 44 ? -0.049 -5.048 0.319 1.00 18.55 84 GLU B O 1
ATOM 1430 N N . ASP B 1 45 ? -1.187 -6.730 -0.629 1.00 17.67 85 ASP B N 1
ATOM 1431 C CA . ASP B 1 45 ? -2.440 -6.016 -0.455 1.00 17.61 85 ASP B CA 1
ATOM 1432 C C . ASP B 1 45 ? -2.885 -5.972 1.002 1.00 16.81 85 ASP B C 1
ATOM 1433 O O . ASP B 1 45 ? -3.652 -5.092 1.392 1.00 21.23 85 ASP B O 1
ATOM 1442 N N . GLU B 1 46 ? -2.401 -6.903 1.813 1.00 12.78 86 GLU B N 1
ATOM 1443 C CA . GLU B 1 46 ? -2.742 -6.905 3.235 1.00 14.50 86 GLU B CA 1
ATOM 1444 C C . GLU B 1 46 ? -1.742 -6.115 4.089 1.00 16.37 86 GLU B C 1
ATOM 1445 O O . GLU B 1 46 ? -2.023 -5.820 5.250 1.00 16.59 86 GLU B O 1
ATOM 1457 N N . GLU B 1 47 ? -0.584 -5.785 3.517 1.00 13.47 87 GLU B N 1
ATOM 1458 C CA . GLU B 1 47 ? 0.485 -5.091 4.248 1.00 13.58 87 GLU B CA 1
ATOM 1459 C C . GLU B 1 47 ? 0.938 -5.871 5.481 1.00 11.87 87 GLU B C 1
ATOM 1460 O O . GLU B 1 47 ? 1.271 -5.287 6.516 1.00 13.77 87 GLU B O 1
ATOM 1472 N N . THR B 1 48 ? 0.959 -7.197 5.376 1.00 12.07 88 THR B N 1
ATOM 1473 C CA . THR B 1 48 ? 1.457 -8.041 6.456 1.00 10.09 88 THR B CA 1
ATOM 1474 C C . THR 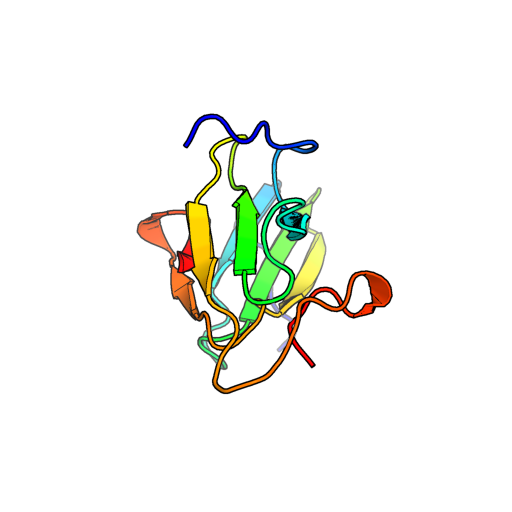B 1 48 ? 1.787 -9.400 5.860 1.00 12.21 88 THR B C 1
ATOM 1475 O O . THR B 1 48 ? 1.707 -9.577 4.646 1.00 11.55 88 THR B O 1
ATOM 1486 N N . CYS B 1 49 ? 2.182 -10.349 6.698 1.00 12.06 89 CYS B N 1
ATOM 1487 C CA . CYS B 1 49 ? 2.478 -11.707 6.249 1.00 12.68 89 CYS B CA 1
ATOM 1488 C C . CYS B 1 49 ? 1.273 -12.598 6.442 1.00 13.09 89 CYS B C 1
ATOM 1489 O O . CYS B 1 49 ? 0.634 -12.550 7.498 1.00 16.75 89 CYS B O 1
ATOM 1496 N N . THR B 1 50 ? 0.965 -13.418 5.442 1.00 11.65 90 THR B N 1
ATOM 1497 C CA . THR B 1 50 ? -0.160 -14.340 5.535 1.00 12.60 90 THR B CA 1
ATOM 1498 C C . THR B 1 50 ? 0.218 -15.710 4.997 1.00 15.64 90 THR B C 1
ATOM 1499 O O . THR B 1 50 ? -0.530 -16.669 5.232 1.00 19.88 90 THR B O 1
#

Solvent-accessible surface area: 6556 Å² total; per-residue (Å²): 187,112,49,143,9,83,44,128,109,16,61,46,28,11,123,148,34,65,72,69,0,34,38,3,60,91,145,63,42,80,87,84,90,11,1,22,109,14,131,26,32,120,140,117,83,11,1,80,115,152,47,147,14,84,49,149,39,13,37,42,50,10,117,150,36,69,73,70,0,18,1,0,22,91,138,122,21,69,69,39,101,10,40,74,140,40,125,34,45,140,130,112,102,38,15,98

Foldseek 3Di:
DPDWDPDQFAWAADPVAQQWIWTHHRRDIDIGGHPDPWGQDHVVSHTD/DPDWDPDQFAKAADPVDQQKIWTHHRRDTDIGGAPDPWGQDVVVRHTD

Sequence (96 aa):
TKFECPSRFGYFADPKDPHKFYICSNWEAVHKDCPGNNTRWNEDEETCTTKFECPSSRFGYFADPKDPHKFYICSSNWEEAVHKDCPGNTRWNEDEETCT

InterPro domains:
  IPR002557 Chitin binding domain [PF01607] (47-90)
  IPR002557 Chitin binding domain [PS50940] (44-90)
  IPR036508 Chitin binding domain superfamily [SSF57625] (38-89)

Secondary structure (DSSP, 8-state):
-----SSSSEEEE-TT-TTEEEEEETTEEEEEE-STT--EETTTTEE-/-----SSSSEEEE-TT-TTEEEEEETTEEEEEEPSTT--EETTTTEE-

GO terms:
  GO:0005576 extracellular region (C, IDA)
  GO:0005783 endoplasmic reticulum (C, IDA)
  GO:0031410 cytoplasmic vesicle (C, IDA)
  GO:0019863 IgE binding (F, IMP)

Organism: Dermatophagoides pteronyssinus (NCBI:txid6956)

B-factor: mean 20.11, std 9.68, range [7.43, 85.93]

Nearest PDB structures (foldseek):
  4zce-assembly1_B  TM=9.871E-01  e=9.944E-09  Dermatophagoides pteronyssinus
  5hbf-assembly3_A  TM=9.541E-01  e=4.821E-03  Homo sapiens
  5hbf-assembly3_B  TM=9.532E-01  e=7.902E-03  Homo sapiens
  6so0-assembly1_A  TM=7.161E-01  e=6.984E-03  Homo sapiens
  8in6-assembly1_A  TM=9.030E-01  e=4.453E-02  Aplysia kurodai

Radius of gyration: 13.67 Å; Cα contacts (8 Å, |Δi|>4): 205; chains: 2; bounding box: 33×38×29 Å